Protein AF-A0AA42J8G5-F1 (afdb_monomer_lite)

pLDDT: mean 87.93, std 7.68, range [51.75, 95.69]

Radius of gyration: 23.57 Å; chains: 1; bounding box: 63×26×44 Å

Structure (mmCIF, N/CA/C/O backbone):
data_AF-A0AA42J8G5-F1
#
_entry.id   AF-A0AA42J8G5-F1
#
loop_
_atom_site.group_PDB
_atom_site.id
_atom_site.type_symbol
_atom_site.label_atom_id
_atom_site.label_alt_id
_atom_site.label_comp_id
_atom_site.label_asym_id
_atom_site.label_entity_id
_atom_site.label_seq_id
_atom_site.pdbx_PDB_ins_code
_atom_site.Cartn_x
_atom_site.Cartn_y
_atom_site.Cartn_z
_atom_site.occupancy
_atom_site.B_iso_or_equiv
_atom_site.auth_seq_id
_atom_site.auth_comp_id
_atom_site.auth_asym_id
_atom_site.auth_atom_id
_atom_site.pdbx_PDB_model_num
ATOM 1 N N . MET A 1 1 ? -5.308 10.284 15.921 1.00 68.50 1 MET A N 1
ATOM 2 C CA . MET A 1 1 ? -6.480 10.877 15.240 1.00 68.50 1 MET A CA 1
ATOM 3 C C . MET A 1 1 ? -7.437 9.756 14.855 1.00 68.50 1 MET A C 1
ATOM 5 O O . MET A 1 1 ? -6.975 8.750 14.317 1.00 68.50 1 MET A O 1
ATOM 9 N N . ALA A 1 2 ? -8.720 9.870 15.203 1.00 78.25 2 ALA A N 1
ATOM 10 C CA . ALA A 1 2 ? -9.724 8.857 14.876 1.00 78.25 2 ALA A CA 1
ATOM 11 C C . ALA A 1 2 ? -10.169 9.010 13.413 1.00 78.25 2 ALA A C 1
ATOM 13 O O . ALA A 1 2 ? -10.410 10.126 12.959 1.00 78.25 2 ALA A O 1
ATOM 14 N N . LEU A 1 3 ? -10.236 7.904 12.672 1.00 84.75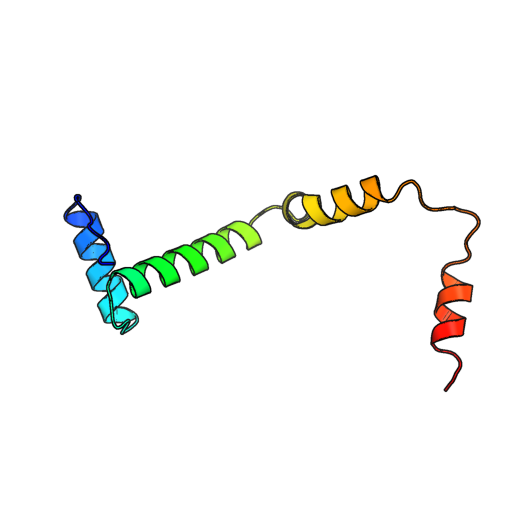 3 LEU A N 1
ATOM 15 C CA . LEU A 1 3 ? -10.789 7.883 11.320 1.00 84.75 3 LEU A CA 1
ATOM 16 C C . LEU A 1 3 ? -12.318 7.983 11.412 1.00 84.75 3 LEU A C 1
ATOM 18 O O . LEU A 1 3 ? -12.941 7.103 12.002 1.00 84.75 3 LEU A O 1
ATOM 22 N N . PHE A 1 4 ? -12.907 9.037 10.841 1.00 87.62 4 PHE A N 1
ATOM 23 C CA . PHE A 1 4 ? -14.360 9.202 10.777 1.00 87.62 4 PHE A CA 1
ATOM 24 C C . PHE A 1 4 ? -14.875 8.821 9.390 1.00 87.62 4 PHE A C 1
ATOM 26 O O . PHE A 1 4 ? -14.500 9.436 8.389 1.00 87.62 4 PHE A O 1
ATOM 33 N N . ILE A 1 5 ? -15.733 7.806 9.339 1.00 89.81 5 ILE A N 1
ATOM 34 C CA . ILE A 1 5 ? -16.347 7.301 8.113 1.00 89.81 5 ILE A CA 1
ATOM 35 C C . ILE A 1 5 ? -17.822 7.703 8.150 1.00 89.81 5 ILE A C 1
ATOM 37 O O . ILE A 1 5 ? -18.542 7.345 9.074 1.00 89.81 5 ILE A O 1
ATOM 41 N N . ARG A 1 6 ? -18.260 8.499 7.167 1.00 92.88 6 ARG A N 1
ATOM 42 C CA . ARG A 1 6 ? -19.650 8.989 7.085 1.00 92.88 6 ARG A CA 1
ATOM 43 C C . ARG A 1 6 ? -20.630 7.942 6.568 1.00 92.88 6 ARG A C 1
ATOM 45 O O . ARG A 1 6 ? -21.807 8.002 6.900 1.00 92.88 6 ARG A O 1
ATOM 52 N N . ASP A 1 7 ? -20.147 7.032 5.734 1.00 95.69 7 ASP A N 1
ATOM 53 C CA . ASP A 1 7 ? -20.955 5.965 5.162 1.00 95.69 7 ASP A CA 1
ATOM 54 C C . ASP A 1 7 ? -21.060 4.798 6.166 1.00 95.69 7 ASP A C 1
ATOM 56 O O . ASP A 1 7 ? -20.027 4.230 6.539 1.00 95.69 7 ASP A O 1
ATOM 60 N N . PRO A 1 8 ? -22.275 4.420 6.607 1.00 93.50 8 PRO A N 1
ATOM 61 C CA . PRO A 1 8 ? -22.460 3.365 7.600 1.00 93.50 8 PRO A CA 1
ATOM 62 C C . PRO A 1 8 ? -22.044 1.977 7.093 1.00 93.50 8 PRO A C 1
ATOM 64 O O . PRO A 1 8 ? -21.590 1.155 7.888 1.00 93.50 8 PRO A O 1
ATOM 67 N N . ALA A 1 9 ? -22.151 1.705 5.789 1.00 95.56 9 ALA A N 1
ATOM 68 C CA . ALA A 1 9 ? -21.719 0.433 5.217 1.00 95.56 9 ALA A CA 1
ATOM 69 C C . ALA A 1 9 ? -20.190 0.315 5.246 1.00 95.56 9 ALA A C 1
ATOM 71 O O . ALA A 1 9 ? -19.643 -0.724 5.617 1.00 95.56 9 ALA A O 1
ATOM 72 N N . VAL A 1 10 ? -19.485 1.403 4.924 1.00 94.12 10 VAL A N 1
ATOM 73 C CA . VAL A 1 10 ? -18.015 1.438 4.986 1.00 94.12 10 VAL A CA 1
ATOM 74 C C . VAL A 1 10 ? -17.524 1.378 6.436 1.00 94.12 10 VAL A C 1
ATOM 76 O O . VAL A 1 10 ? -16.510 0.737 6.719 1.00 94.12 10 VAL A O 1
ATOM 79 N N . ASP A 1 11 ? -18.247 1.995 7.372 1.00 94.31 11 ASP A N 1
ATOM 80 C CA . ASP A 1 11 ? -17.905 1.936 8.794 1.00 94.31 11 ASP A CA 1
ATOM 81 C C . ASP A 1 11 ? -18.026 0.513 9.365 1.00 94.31 11 ASP A C 1
ATOM 83 O O . ASP A 1 11 ? -17.128 0.057 10.083 1.00 94.31 11 ASP A O 1
ATOM 87 N N . ALA A 1 12 ? -19.079 -0.214 8.973 1.00 95.31 12 ALA A N 1
ATOM 88 C CA . ALA A 1 12 ? -19.277 -1.617 9.328 1.00 95.31 12 ALA A CA 1
ATOM 89 C C . ALA A 1 12 ? -18.143 -2.507 8.794 1.00 95.31 12 ALA A C 1
ATOM 91 O O . ALA A 1 12 ? -17.579 -3.297 9.554 1.00 95.31 12 ALA A O 1
ATOM 92 N N . LEU A 1 13 ? -17.737 -2.318 7.531 1.00 95.19 13 LEU A N 1
ATOM 93 C CA . LEU A 1 13 ? -16.588 -3.022 6.948 1.00 95.19 13 LEU A CA 1
ATOM 94 C C . LEU A 1 13 ? -15.295 -2.731 7.720 1.00 95.19 13 LEU A C 1
ATOM 96 O O . LEU A 1 13 ? -14.510 -3.635 8.002 1.00 95.19 13 LEU A O 1
ATOM 100 N N . ALA A 1 14 ? -15.065 -1.473 8.098 1.00 94.38 14 ALA A N 1
ATOM 101 C CA . ALA A 1 14 ? -13.879 -1.090 8.854 1.00 94.38 14 ALA A CA 1
ATOM 102 C C . ALA A 1 14 ? -13.857 -1.709 10.268 1.00 94.38 14 ALA A C 1
ATOM 104 O O . ALA A 1 14 ? -12.789 -2.105 10.745 1.00 94.38 14 ALA A O 1
ATOM 105 N N . GLU A 1 15 ? -15.013 -1.839 10.932 1.00 94.81 15 GLU A N 1
ATOM 106 C CA . GLU A 1 15 ? -15.123 -2.584 12.196 1.00 94.81 15 GLU A CA 1
ATOM 107 C C . GLU A 1 15 ? -14.905 -4.086 12.018 1.00 94.81 15 GLU A C 1
ATOM 109 O O . GLU A 1 15 ? -14.210 -4.703 12.828 1.00 94.81 15 GLU A O 1
ATOM 114 N N . GLU A 1 16 ? -15.453 -4.685 10.964 1.00 95.56 16 GLU A N 1
ATOM 115 C CA . GLU A 1 16 ? -15.268 -6.105 10.677 1.00 95.56 16 GLU A CA 1
ATOM 116 C C . GLU A 1 16 ? -13.789 -6.429 10.439 1.00 95.56 16 GLU A C 1
ATOM 118 O O . GLU A 1 16 ? -13.229 -7.318 11.088 1.00 95.56 16 GLU A O 1
ATOM 123 N N . VAL A 1 17 ? -13.111 -5.631 9.608 1.00 95.25 17 VAL A N 1
ATOM 124 C CA . VAL A 1 17 ? -11.666 -5.750 9.381 1.00 95.25 17 VAL A CA 1
ATOM 125 C C . VAL A 1 17 ? -10.900 -5.590 10.691 1.00 95.25 17 VAL A C 1
ATOM 127 O O . VAL A 1 17 ? -10.008 -6.395 10.972 1.00 95.25 17 VAL A O 1
ATOM 130 N N . ARG A 1 18 ? -11.243 -4.606 11.533 1.00 95.25 18 ARG A N 1
ATOM 131 C CA . ARG A 1 18 ? -10.600 -4.419 12.845 1.00 95.25 18 ARG A CA 1
ATOM 132 C C . ARG A 1 18 ? -10.769 -5.646 13.738 1.00 95.25 18 ARG A C 1
ATOM 134 O O . ARG A 1 18 ? -9.794 -6.082 14.348 1.00 95.25 18 ARG A O 1
ATOM 141 N N . ARG A 1 19 ? -11.972 -6.227 13.797 1.00 95.31 19 ARG A N 1
ATOM 142 C CA . ARG A 1 19 ? -12.264 -7.430 14.591 1.00 95.31 19 ARG A CA 1
ATOM 143 C C . ARG A 1 19 ? -11.489 -8.647 14.098 1.00 95.31 19 ARG A C 1
ATOM 145 O O . ARG A 1 19 ? -10.863 -9.325 14.911 1.00 95.31 19 ARG A O 1
ATOM 152 N N . LEU A 1 20 ? -11.499 -8.907 12.791 1.00 95.69 20 LEU A N 1
ATOM 153 C CA . LEU A 1 20 ? -10.821 -10.060 12.192 1.00 95.69 20 LEU A CA 1
ATOM 154 C C . LEU A 1 20 ? -9.297 -9.960 12.313 1.00 95.69 20 LEU A C 1
ATOM 156 O O . LEU A 1 20 ? -8.628 -10.944 12.614 1.00 95.69 20 LEU A O 1
ATOM 160 N N . THR A 1 21 ? -8.744 -8.760 12.128 1.00 93.06 21 THR A N 1
ATOM 161 C CA . THR A 1 21 ? -7.295 -8.512 12.226 1.00 93.06 21 THR A CA 1
ATOM 162 C C . THR A 1 21 ? -6.814 -8.246 13.651 1.00 93.06 21 THR A C 1
ATOM 164 O O . THR A 1 21 ? -5.609 -8.149 13.872 1.00 93.06 21 THR A O 1
ATOM 167 N N . ARG A 1 22 ? -7.738 -8.134 14.618 1.00 93.56 22 ARG A N 1
ATOM 168 C CA . ARG A 1 22 ? -7.478 -7.764 16.021 1.00 93.56 22 ARG A CA 1
ATOM 169 C C . ARG A 1 22 ? -6.696 -6.451 16.172 1.00 93.56 22 ARG A C 1
ATOM 171 O O . ARG A 1 22 ? -5.975 -6.265 17.151 1.00 93.56 22 ARG A O 1
ATOM 178 N N . ALA A 1 23 ? -6.832 -5.541 15.210 1.00 92.56 23 ALA A N 1
ATOM 179 C CA . ALA A 1 23 ? -6.189 -4.234 15.263 1.00 92.56 23 ALA A CA 1
ATOM 180 C C . ALA A 1 23 ? -6.745 -3.406 16.433 1.00 92.56 23 ALA A C 1
ATOM 182 O O . ALA A 1 23 ? -7.941 -3.459 16.747 1.00 92.56 23 ALA A O 1
ATOM 183 N N . LYS A 1 24 ? -5.885 -2.610 17.079 1.00 90.88 24 LYS A N 1
ATOM 184 C CA . LYS A 1 24 ? -6.272 -1.858 18.283 1.00 90.88 24 LYS A CA 1
ATOM 185 C C . LYS A 1 24 ? -7.248 -0.738 17.951 1.00 90.88 24 LYS A C 1
ATOM 187 O O . LYS A 1 24 ? -8.141 -0.440 18.738 1.00 90.88 24 LYS A O 1
ATOM 192 N N . THR A 1 25 ? -7.099 -0.132 16.775 1.00 92.44 25 THR A N 1
ATOM 193 C CA . THR A 1 25 ? -7.943 0.982 16.326 1.00 92.44 25 THR A CA 1
ATOM 194 C C . THR A 1 25 ? -8.490 0.749 14.921 1.00 92.44 25 THR A C 1
ATOM 196 O O . THR A 1 25 ? -7.869 0.068 14.105 1.00 92.44 25 THR A O 1
ATOM 199 N N . LYS A 1 26 ? -9.643 1.356 14.611 1.00 90.44 26 LYS A N 1
ATOM 200 C CA . LYS A 1 26 ? -10.219 1.352 13.256 1.00 90.44 26 LYS A CA 1
ATOM 201 C C . LYS A 1 26 ? -9.256 1.982 12.242 1.00 90.44 26 LYS A C 1
ATOM 203 O O . LYS A 1 26 ? -9.065 1.445 11.159 1.00 90.44 26 LYS A O 1
ATOM 208 N N . THR A 1 27 ? -8.577 3.065 12.627 1.00 93.31 27 THR A N 1
ATOM 209 C CA . THR A 1 27 ? -7.554 3.719 11.797 1.00 93.31 27 THR A CA 1
ATOM 210 C C . THR A 1 27 ? -6.418 2.765 11.424 1.00 93.31 27 THR A C 1
ATOM 212 O O . THR A 1 27 ? -6.002 2.731 10.270 1.00 93.31 27 THR A O 1
ATOM 215 N N . GLU A 1 28 ? -5.912 1.991 12.385 1.00 92.31 28 GLU A N 1
ATOM 216 C CA . GLU A 1 28 ? -4.853 1.002 12.154 1.00 92.31 28 GLU A CA 1
ATOM 217 C C . GLU A 1 28 ? -5.335 -0.136 11.247 1.00 92.31 28 GLU A C 1
ATOM 219 O O . GLU A 1 28 ? -4.652 -0.485 10.286 1.00 92.31 28 GLU A O 1
ATOM 224 N N . ALA A 1 29 ? -6.537 -0.659 11.499 1.00 93.56 29 ALA A N 1
ATOM 225 C CA . ALA A 1 29 ? -7.146 -1.702 10.678 1.00 93.56 29 ALA A CA 1
ATOM 226 C C . ALA A 1 29 ? -7.266 -1.271 9.208 1.00 93.56 29 ALA A C 1
ATOM 228 O O . ALA A 1 29 ? -6.828 -1.983 8.303 1.00 93.56 29 ALA A O 1
ATOM 229 N N . VAL A 1 30 ? -7.813 -0.072 8.981 1.00 94.12 30 VAL A N 1
ATOM 230 C CA . VAL A 1 30 ? -8.015 0.488 7.641 1.00 94.12 30 VAL A CA 1
ATOM 231 C C . VAL A 1 30 ? -6.683 0.804 6.969 1.00 94.12 30 VAL A C 1
ATOM 233 O O . VAL A 1 30 ? -6.502 0.449 5.808 1.00 94.12 30 VAL A O 1
ATOM 236 N N . ARG A 1 31 ? -5.721 1.403 7.683 1.00 94.56 31 ARG A N 1
ATOM 237 C CA . ARG A 1 31 ? -4.374 1.655 7.146 1.00 94.56 31 ARG A CA 1
ATOM 238 C C . ARG A 1 31 ? -3.742 0.361 6.638 1.00 94.56 31 ARG A C 1
ATOM 240 O O . ARG A 1 31 ? -3.346 0.298 5.479 1.00 94.56 31 ARG A O 1
ATOM 247 N N . ASN A 1 32 ? -3.708 -0.672 7.476 1.00 94.00 32 ASN A N 1
ATOM 248 C CA . ASN A 1 32 ? -3.086 -1.947 7.130 1.00 94.00 32 ASN A CA 1
ATOM 249 C C . ASN A 1 32 ? -3.790 -2.620 5.942 1.00 94.00 32 ASN A C 1
ATOM 251 O O . ASN A 1 32 ? -3.133 -3.208 5.083 1.00 94.00 32 ASN A O 1
ATOM 255 N N . ALA A 1 33 ? -5.122 -2.536 5.870 1.00 94.94 33 ALA A N 1
ATOM 256 C CA . ALA A 1 33 ? -5.887 -3.060 4.741 1.00 94.94 33 ALA A CA 1
ATOM 257 C C . ALA A 1 33 ? -5.551 -2.328 3.430 1.00 94.94 33 ALA A C 1
ATOM 259 O O . ALA A 1 33 ? -5.285 -2.971 2.413 1.00 94.94 33 ALA A O 1
ATOM 260 N N . LEU A 1 34 ? -5.494 -0.994 3.461 1.00 95.19 34 LEU A N 1
ATOM 261 C CA . LEU A 1 34 ? -5.154 -0.176 2.297 1.00 95.19 34 LEU A CA 1
ATOM 262 C C . LEU A 1 34 ? -3.709 -0.392 1.843 1.00 95.19 34 LEU A C 1
ATOM 264 O O . LEU A 1 34 ? -3.461 -0.512 0.648 1.00 95.19 34 LEU A O 1
ATOM 268 N N . GLU A 1 35 ? -2.756 -0.494 2.769 1.00 95.56 35 GLU A N 1
ATOM 269 C CA . GLU A 1 35 ? -1.352 -0.771 2.444 1.00 95.56 35 GLU A CA 1
ATOM 270 C C . GLU A 1 35 ? -1.188 -2.127 1.751 1.00 95.56 35 GLU A C 1
ATOM 272 O O . GLU A 1 35 ? -0.505 -2.219 0.728 1.00 95.56 35 GLU A O 1
ATOM 277 N N . LYS A 1 36 ? -1.870 -3.169 2.244 1.00 95.00 36 LYS A N 1
ATOM 278 C CA . LYS A 1 36 ? -1.881 -4.490 1.599 1.00 95.00 36 LYS A CA 1
ATOM 279 C C . LYS A 1 36 ? -2.488 -4.429 0.202 1.00 95.00 36 LYS A C 1
ATOM 281 O O . LYS A 1 36 ? -1.900 -4.972 -0.733 1.00 95.00 36 LYS A O 1
ATOM 286 N N . GLN A 1 37 ? -3.613 -3.732 0.046 1.00 94.44 37 GLN A N 1
ATOM 287 C CA . GLN A 1 37 ? -4.271 -3.605 -1.251 1.00 94.44 37 GLN A CA 1
ATOM 288 C C . GLN A 1 37 ? -3.421 -2.811 -2.247 1.00 94.44 37 GLN A C 1
ATOM 290 O O . GLN A 1 37 ? -3.297 -3.199 -3.406 1.00 94.44 37 GLN A O 1
ATOM 295 N N . LEU A 1 38 ? -2.761 -1.743 -1.795 1.00 93.12 38 LEU A N 1
ATOM 296 C CA . LEU A 1 38 ? -1.807 -0.992 -2.607 1.00 93.12 38 LEU A CA 1
ATOM 297 C C . LEU A 1 38 ? -0.605 -1.853 -2.995 1.00 93.12 38 LEU A C 1
ATOM 299 O O . LEU A 1 38 ? -0.166 -1.798 -4.141 1.00 93.12 38 LEU A O 1
ATOM 303 N N . ALA A 1 39 ? -0.070 -2.659 -2.079 1.00 91.25 39 ALA A N 1
ATOM 304 C CA . ALA A 1 39 ? 1.024 -3.572 -2.385 1.00 91.25 39 ALA A CA 1
ATOM 305 C C . ALA A 1 39 ? 0.606 -4.620 -3.429 1.00 91.25 39 ALA A C 1
ATOM 307 O O . ALA A 1 39 ? 1.353 -4.873 -4.375 1.00 91.25 39 ALA A O 1
ATOM 308 N N . GLN A 1 40 ? -0.595 -5.188 -3.303 1.00 91.75 40 GLN A N 1
ATOM 309 C CA . GLN A 1 40 ? -1.147 -6.130 -4.275 1.00 91.75 40 GLN A CA 1
ATOM 310 C C . GLN A 1 40 ? -1.353 -5.474 -5.643 1.00 91.75 40 GLN A C 1
ATOM 312 O O . GLN A 1 40 ? -0.874 -6.002 -6.646 1.00 91.75 40 GLN A O 1
ATOM 317 N N . ALA A 1 41 ? -1.977 -4.296 -5.686 1.00 90.06 41 ALA A N 1
ATOM 318 C CA . ALA A 1 41 ? -2.181 -3.544 -6.919 1.00 90.06 41 ALA A CA 1
ATOM 319 C C . ALA A 1 41 ? -0.845 -3.209 -7.601 1.00 90.06 41 ALA A C 1
ATOM 321 O O . ALA A 1 41 ? -0.683 -3.438 -8.795 1.00 90.06 41 ALA A O 1
ATOM 322 N N . ARG A 1 42 ? 0.160 -2.759 -6.836 1.00 86.50 42 ARG A N 1
ATOM 323 C CA . ARG A 1 42 ? 1.512 -2.483 -7.353 1.00 86.50 42 ARG A CA 1
ATOM 324 C C . ARG A 1 42 ? 2.212 -3.730 -7.889 1.00 86.50 42 ARG A C 1
ATOM 326 O O . ARG A 1 42 ? 2.974 -3.624 -8.844 1.00 86.50 42 ARG A O 1
ATOM 333 N N . ARG A 1 43 ? 1.988 -4.901 -7.285 1.00 84.31 43 ARG A N 1
ATOM 334 C CA . ARG A 1 43 ? 2.547 -6.174 -7.771 1.00 84.31 43 ARG A CA 1
ATOM 335 C C . ARG A 1 43 ? 1.894 -6.631 -9.070 1.00 84.31 43 ARG A C 1
ATOM 337 O O . ARG A 1 43 ? 2.605 -7.195 -9.898 1.00 84.31 43 ARG A O 1
ATOM 344 N N . ALA A 1 44 ? 0.594 -6.376 -9.220 1.00 86.88 44 ALA A N 1
ATOM 345 C CA . ALA A 1 44 ? -0.189 -6.703 -10.407 1.00 86.88 44 ALA A CA 1
ATOM 346 C C . ALA A 1 44 ? 0.099 -5.783 -11.605 1.00 86.88 44 ALA A C 1
ATOM 348 O O . ALA A 1 44 ? -0.251 -6.134 -12.729 1.00 86.88 44 ALA A O 1
ATOM 349 N N . LEU A 1 45 ? 0.745 -4.630 -11.389 1.00 84.62 45 LEU A N 1
ATOM 350 C CA . LEU A 1 45 ? 1.178 -3.768 -12.487 1.00 84.62 45 LEU A CA 1
ATOM 351 C C . LEU A 1 45 ? 2.136 -4.518 -13.433 1.00 84.62 45 LEU A C 1
ATOM 353 O O . LEU A 1 45 ? 3.005 -5.263 -12.956 1.00 84.62 45 LEU A O 1
ATOM 357 N N . PRO A 1 46 ? 2.036 -4.282 -14.756 1.00 85.44 46 PRO A N 1
ATOM 358 C CA . PRO A 1 46 ? 3.000 -4.779 -15.727 1.00 85.44 46 PRO A CA 1
ATOM 359 C C . PRO A 1 46 ? 4.439 -4.476 -15.304 1.00 85.44 46 PRO A C 1
ATOM 361 O O . PRO A 1 46 ? 4.733 -3.430 -14.722 1.00 85.44 46 PRO A O 1
ATOM 364 N N . VAL A 1 47 ? 5.368 -5.382 -15.625 1.00 79.44 47 VAL A N 1
ATOM 365 C CA . VAL A 1 47 ? 6.789 -5.253 -15.246 1.00 79.44 47 VAL A CA 1
ATOM 366 C C . VAL A 1 47 ? 7.364 -3.903 -15.677 1.00 79.44 47 VAL A C 1
ATOM 368 O O . VAL A 1 47 ? 8.079 -3.276 -14.900 1.00 79.44 47 VAL A O 1
ATOM 371 N N . ARG A 1 48 ? 6.975 -3.430 -16.866 1.00 78.06 48 ARG A N 1
ATOM 372 C CA . ARG A 1 48 ? 7.347 -2.117 -17.398 1.00 78.06 48 ARG A CA 1
ATOM 373 C C . ARG A 1 48 ? 6.981 -0.975 -16.447 1.00 78.06 48 ARG A C 1
ATOM 375 O O . ARG A 1 48 ? 7.831 -0.144 -16.157 1.00 78.06 48 ARG A O 1
ATOM 382 N N . ASP A 1 49 ? 5.769 -0.969 -15.902 1.00 83.12 49 ASP A N 1
ATOM 383 C CA . ASP A 1 49 ? 5.306 0.094 -15.002 1.00 83.12 49 ASP A CA 1
ATOM 384 C C . ASP A 1 49 ? 5.975 0.004 -13.626 1.00 83.12 49 ASP A C 1
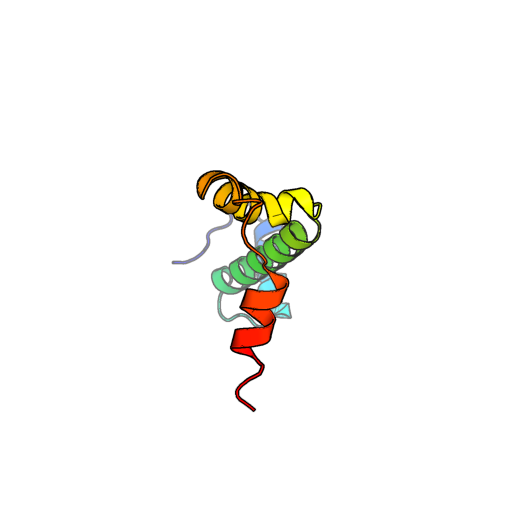ATOM 386 O O . ASP A 1 49 ? 6.255 1.020 -12.988 1.00 83.12 49 ASP A O 1
ATOM 390 N N . ARG A 1 50 ? 6.304 -1.213 -13.173 1.00 81.44 50 ARG A N 1
ATOM 391 C CA . ARG A 1 50 ? 7.077 -1.415 -11.936 1.00 81.44 50 ARG A CA 1
ATOM 392 C C . ARG A 1 50 ? 8.515 -0.910 -12.074 1.00 81.44 50 ARG A C 1
ATOM 394 O O . ARG A 1 50 ? 9.044 -0.338 -11.122 1.00 81.44 50 ARG A O 1
ATOM 401 N N . LEU A 1 51 ? 9.125 -1.112 -13.243 1.00 85.38 51 LEU A N 1
ATOM 402 C CA . LEU A 1 51 ? 10.498 -0.705 -13.551 1.00 85.38 51 LEU A CA 1
ATOM 403 C C . LEU A 1 51 ? 10.611 0.732 -14.063 1.00 85.38 51 LEU A C 1
ATOM 405 O O . LEU A 1 51 ? 11.720 1.248 -14.101 1.00 85.38 51 LEU A O 1
ATOM 409 N N . ALA A 1 52 ? 9.504 1.401 -14.396 1.00 87.44 52 ALA A N 1
ATOM 410 C CA . ALA A 1 52 ? 9.508 2.726 -15.015 1.00 87.44 52 ALA A CA 1
ATOM 411 C C . ALA A 1 52 ? 10.377 3.748 -14.267 1.00 87.44 52 ALA A C 1
ATOM 413 O O . ALA A 1 52 ? 11.101 4.511 -14.892 1.00 87.44 52 ALA A O 1
ATOM 414 N N . ARG A 1 53 ? 10.370 3.729 -12.926 1.00 85.81 53 ARG A N 1
ATOM 415 C CA . ARG A 1 53 ? 11.236 4.611 -12.123 1.00 85.81 53 ARG A CA 1
ATOM 416 C C . ARG A 1 53 ? 12.719 4.260 -12.219 1.00 85.81 53 ARG A C 1
ATOM 418 O O . ARG A 1 53 ? 13.540 5.164 -12.270 1.00 85.81 53 ARG A O 1
ATOM 425 N N . ALA A 1 54 ? 13.055 2.972 -12.204 1.00 86.44 54 ALA A N 1
ATOM 426 C CA . ALA A 1 54 ? 14.440 2.522 -12.310 1.00 86.44 54 ALA A CA 1
ATOM 427 C C . ALA A 1 54 ? 14.993 2.784 -13.716 1.00 86.44 54 ALA A C 1
ATOM 429 O O . ALA A 1 54 ? 16.115 3.254 -13.846 1.00 86.44 54 ALA A O 1
ATOM 430 N N . LEU A 1 55 ? 14.175 2.551 -14.748 1.00 85.88 55 LEU A N 1
ATOM 431 C CA . LEU A 1 55 ? 14.508 2.868 -16.134 1.00 85.88 55 LEU A 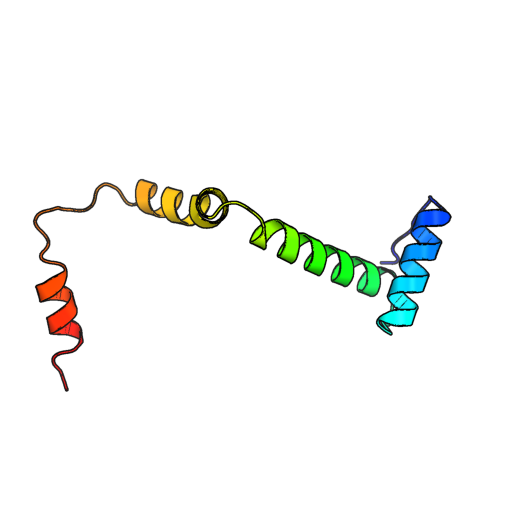CA 1
ATOM 432 C C . LEU A 1 55 ? 14.673 4.376 -16.332 1.00 85.88 55 LEU A C 1
ATOM 434 O O . LEU A 1 55 ? 15.697 4.788 -16.844 1.00 85.88 55 LEU A O 1
ATOM 438 N N . ALA A 1 56 ? 13.760 5.206 -15.816 1.00 89.69 56 ALA A N 1
ATOM 439 C CA . ALA A 1 56 ? 13.901 6.661 -15.897 1.00 89.69 56 ALA A CA 1
ATOM 440 C C . ALA A 1 56 ? 15.164 7.179 -15.186 1.00 89.69 56 ALA A C 1
ATOM 442 O O . ALA A 1 56 ? 15.781 8.135 -15.646 1.00 89.69 56 ALA A O 1
ATOM 443 N N . LEU A 1 57 ? 15.558 6.555 -14.069 1.00 89.50 57 LEU A N 1
ATOM 444 C CA . LEU A 1 57 ? 16.820 6.875 -13.404 1.00 89.50 57 LEU A CA 1
ATOM 445 C C . LEU A 1 57 ? 18.022 6.456 -14.262 1.00 89.50 57 LEU A C 1
ATOM 447 O O . LEU A 1 57 ? 18.966 7.227 -14.374 1.00 89.50 57 LEU A O 1
ATOM 451 N N . ALA A 1 58 ? 17.977 5.272 -14.878 1.00 86.50 58 ALA A N 1
ATOM 452 C CA . ALA A 1 58 ? 19.009 4.807 -15.801 1.00 86.50 58 ALA A CA 1
ATOM 453 C C . ALA A 1 58 ? 19.149 5.727 -17.019 1.00 86.50 58 ALA A C 1
ATOM 455 O O . ALA A 1 58 ? 20.256 6.146 -1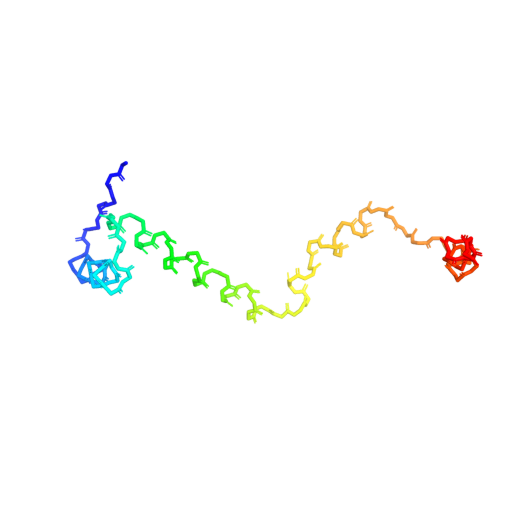7.335 1.00 86.50 58 ALA A O 1
ATOM 456 N N . ASP A 1 59 ? 18.031 6.125 -17.621 1.00 86.81 59 ASP A N 1
ATOM 457 C CA . ASP A 1 59 ? 18.002 7.061 -18.744 1.00 86.81 59 ASP A CA 1
ATOM 458 C C . ASP A 1 59 ? 18.583 8.429 -18.343 1.00 86.81 59 ASP A C 1
ATOM 460 O O . ASP A 1 59 ? 19.322 9.047 -19.109 1.00 86.81 59 ASP A O 1
ATOM 464 N N . ALA A 1 60 ? 18.305 8.892 -17.117 1.00 91.19 60 ALA A N 1
ATOM 465 C CA . ALA A 1 60 ? 18.842 10.146 -16.588 1.00 91.19 60 ALA A CA 1
ATOM 466 C C . ALA A 1 60 ? 20.355 10.102 -16.300 1.00 91.19 60 ALA A C 1
ATOM 468 O O . ALA A 1 60 ? 20.994 11.153 -16.302 1.00 91.19 60 ALA A O 1
ATOM 469 N N . MET A 1 61 ? 20.937 8.919 -16.063 1.00 89.56 61 MET A N 1
ATOM 470 C CA . MET A 1 61 ? 22.390 8.759 -15.901 1.00 89.56 61 MET A CA 1
ATOM 471 C C . MET A 1 61 ? 23.152 8.913 -17.226 1.00 89.56 61 MET A C 1
ATOM 473 O O . MET A 1 61 ? 24.367 9.106 -17.207 1.00 89.56 61 MET A O 1
ATOM 477 N N . GLY A 1 62 ? 22.445 8.897 -18.358 1.00 84.50 62 GLY A N 1
ATOM 478 C CA . GLY A 1 62 ? 23.021 9.046 -19.687 1.00 84.50 62 GLY A CA 1
ATOM 479 C C . GLY A 1 62 ? 23.326 7.707 -20.368 1.00 84.50 62 GLY A C 1
ATOM 480 O O . GLY A 1 62 ? 23.150 6.638 -19.782 1.00 84.50 62 GLY A O 1
ATOM 481 N N . PRO A 1 63 ? 23.7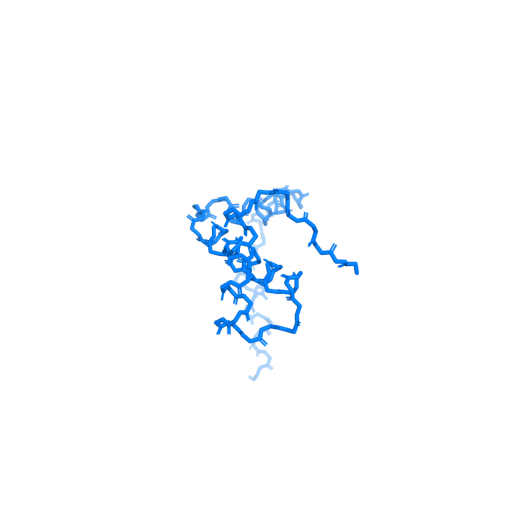42 7.750 -21.644 1.00 81.31 63 PRO A N 1
ATOM 482 C CA . PRO A 1 63 ? 24.018 6.547 -22.418 1.00 81.31 63 PRO A CA 1
ATOM 483 C C . PRO A 1 63 ? 25.186 5.757 -21.818 1.00 81.31 63 PRO A C 1
ATOM 485 O O . PRO A 1 63 ? 26.197 6.329 -21.413 1.00 81.31 63 PRO A O 1
ATOM 488 N N . SER A 1 64 ? 25.058 4.430 -21.802 1.00 78.31 64 SER A N 1
ATOM 489 C CA . SER A 1 64 ? 26.154 3.534 -21.431 1.00 78.31 64 SER A CA 1
ATOM 490 C C . SER A 1 64 ? 27.296 3.655 -22.437 1.00 78.31 64 SER A C 1
ATOM 492 O O . SER A 1 64 ? 27.050 3.568 -23.642 1.00 78.31 64 SER A O 1
ATOM 494 N N . ASP A 1 65 ? 28.527 3.796 -21.953 1.00 81.69 65 ASP A N 1
ATOM 495 C CA . ASP A 1 65 ? 29.719 3.773 -22.797 1.00 81.69 65 ASP A CA 1
ATOM 496 C C . ASP A 1 65 ? 29.947 2.349 -23.351 1.00 81.69 65 ASP A C 1
ATOM 498 O O . ASP A 1 65 ? 30.217 1.427 -22.576 1.00 81.69 65 ASP A O 1
ATOM 502 N N . PRO A 1 66 ? 29.834 2.137 -24.677 1.00 79.25 66 PRO A N 1
ATOM 503 C CA . PRO A 1 66 ? 29.988 0.817 -25.282 1.00 79.25 66 PRO A CA 1
ATOM 504 C C . PRO A 1 66 ? 31.441 0.319 -25.296 1.00 79.25 66 PRO A C 1
ATOM 506 O O . PRO A 1 66 ? 31.672 -0.837 -25.638 1.00 79.25 66 PRO A O 1
ATOM 509 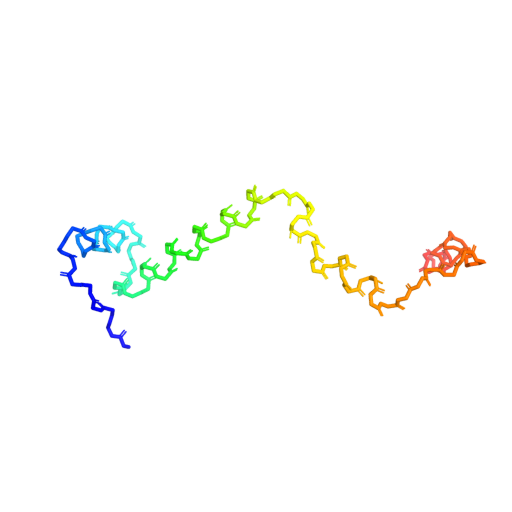N N . SER A 1 67 ? 32.417 1.168 -24.957 1.00 85.38 67 SER A N 1
ATOM 510 C CA . SER A 1 67 ? 33.832 0.789 -24.875 1.00 85.38 67 SER A CA 1
ATOM 511 C C . SER A 1 67 ? 34.211 0.123 -23.548 1.00 85.38 67 SER A C 1
ATOM 513 O O . SER A 1 67 ? 35.297 -0.448 -23.436 1.00 85.38 67 SER A O 1
ATOM 515 N N . VAL A 1 68 ? 33.319 0.155 -22.551 1.00 81.62 68 VAL A N 1
ATOM 516 C CA . VAL A 1 68 ? 33.552 -0.467 -21.246 1.00 81.62 68 VAL A CA 1
ATOM 517 C C . VAL A 1 68 ? 33.345 -1.978 -21.341 1.00 81.62 68 VAL A C 1
ATOM 519 O O . VAL A 1 68 ? 32.228 -2.462 -21.534 1.00 81.62 68 VAL A O 1
ATOM 522 N N . ASP A 1 69 ? 34.420 -2.740 -21.132 1.00 87.00 69 ASP A N 1
ATOM 523 C CA . ASP A 1 69 ? 34.337 -4.187 -20.938 1.00 87.00 69 ASP A CA 1
ATOM 524 C C . ASP A 1 69 ? 33.798 -4.501 -19.535 1.00 87.00 69 ASP A C 1
ATOM 526 O O . ASP A 1 69 ? 34.531 -4.670 -18.555 1.00 87.00 69 ASP A O 1
ATOM 530 N N . MET A 1 70 ? 32.470 -4.574 -19.446 1.00 84.50 70 MET A N 1
ATOM 531 C CA . MET A 1 70 ? 31.757 -4.895 -18.209 1.00 84.50 70 MET A CA 1
ATOM 532 C C . MET A 1 70 ? 32.127 -6.272 -17.651 1.00 84.50 70 MET A C 1
ATOM 534 O O . MET A 1 70 ? 32.008 -6.481 -16.441 1.00 84.50 70 MET A O 1
ATOM 538 N N . LYS A 1 71 ? 32.565 -7.214 -18.499 1.00 85.69 71 LYS A N 1
ATOM 539 C CA . LYS A 1 71 ? 32.953 -8.552 -18.055 1.00 85.69 71 LYS A CA 1
ATOM 540 C C . LYS A 1 71 ? 34.295 -8.487 -17.341 1.00 85.69 71 LYS A C 1
ATOM 542 O O . LYS A 1 71 ? 34.362 -8.903 -16.192 1.00 85.69 71 LYS A O 1
ATOM 547 N N . ALA A 1 72 ? 35.314 -7.912 -17.980 1.00 87.75 72 ALA A N 1
ATOM 548 C CA . ALA A 1 72 ? 36.635 -7.761 -17.375 1.00 87.75 72 ALA A CA 1
ATOM 549 C C . ALA A 1 72 ? 36.578 -6.950 -16.069 1.00 87.75 72 ALA A C 1
ATOM 551 O O . ALA A 1 72 ? 37.210 -7.321 -15.082 1.00 87.75 72 ALA A O 1
ATOM 552 N N . TRP A 1 73 ? 35.769 -5.882 -16.034 1.00 85.31 73 TRP A N 1
ATOM 553 C CA . TRP A 1 73 ? 35.554 -5.086 -14.822 1.00 85.31 73 TRP A CA 1
ATOM 554 C C . TRP A 1 73 ? 34.897 -5.891 -13.693 1.00 85.31 73 TRP A C 1
ATOM 556 O O . TRP A 1 73 ? 35.312 -5.791 -12.539 1.00 85.31 73 TRP A O 1
ATOM 566 N N . THR A 1 74 ? 33.884 -6.699 -14.019 1.00 86.62 74 THR A N 1
ATOM 567 C CA . THR A 1 74 ? 33.197 -7.525 -13.020 1.00 86.62 74 THR A CA 1
ATOM 568 C C . THR A 1 74 ? 34.103 -8.650 -12.535 1.00 86.62 74 THR A C 1
ATOM 570 O O . THR A 1 74 ? 34.225 -8.823 -11.331 1.00 86.62 74 THR A O 1
ATOM 573 N N . ASP A 1 75 ? 34.771 -9.374 -13.435 1.00 89.31 75 ASP A N 1
ATOM 574 C CA . ASP A 1 75 ? 35.688 -10.465 -13.083 1.00 89.31 75 ASP A CA 1
ATOM 575 C C . ASP A 1 75 ? 36.762 -9.978 -12.091 1.00 89.31 75 ASP A C 1
ATOM 577 O O . ASP A 1 75 ? 36.952 -10.598 -11.048 1.00 89.31 75 ASP A O 1
ATOM 581 N N . ALA A 1 76 ? 37.359 -8.803 -12.331 1.00 87.81 76 ALA A N 1
ATOM 582 C CA . ALA A 1 76 ? 38.357 -8.202 -11.441 1.00 87.81 76 ALA A CA 1
ATOM 583 C C . ALA A 1 76 ? 37.844 -7.904 -10.015 1.00 87.81 76 ALA A C 1
ATOM 585 O O . ALA A 1 76 ? 38.636 -7.869 -9.080 1.00 87.81 76 ALA A O 1
ATOM 586 N N . MET A 1 77 ? 36.535 -7.701 -9.816 1.00 86.94 77 MET A N 1
ATOM 587 C CA . MET A 1 77 ? 35.955 -7.511 -8.476 1.00 86.94 77 MET A CA 1
ATOM 588 C C . MET A 1 77 ? 35.767 -8.817 -7.693 1.00 86.94 77 MET A C 1
ATOM 590 O O . MET A 1 77 ? 35.533 -8.770 -6.484 1.00 86.94 77 MET A O 1
ATOM 594 N N . TRP A 1 78 ? 35.834 -9.968 -8.364 1.00 83.25 78 TRP A N 1
ATOM 595 C CA . TRP A 1 78 ? 35.581 -11.283 -7.770 1.00 83.25 78 TRP A CA 1
ATOM 596 C C . TRP A 1 78 ? 36.792 -12.228 -7.816 1.00 83.25 78 TRP A C 1
ATOM 598 O O . TRP A 1 78 ? 36.745 -13.253 -7.138 1.00 83.25 78 TRP A O 1
ATOM 608 N N . ASP A 1 79 ? 37.853 -11.880 -8.555 1.00 70.75 79 ASP A N 1
ATOM 609 C CA . ASP A 1 79 ? 39.091 -12.673 -8.698 1.00 70.75 79 ASP A CA 1
ATOM 610 C C . ASP A 1 79 ? 40.055 -12.563 -7.493 1.00 70.75 79 ASP A C 1
ATOM 612 O O . ASP A 1 79 ? 40.995 -13.343 -7.386 1.00 70.75 79 ASP A O 1
ATOM 616 N N . ASP A 1 80 ? 39.806 -11.657 -6.537 1.00 62.06 80 ASP A N 1
ATOM 617 C CA . ASP A 1 80 ? 40.578 -11.524 -5.282 1.00 62.06 80 ASP A CA 1
ATOM 618 C C . ASP A 1 80 ? 40.174 -12.573 -4.208 1.00 62.06 80 ASP A C 1
ATOM 620 O O . ASP A 1 80 ? 40.026 -12.258 -3.021 1.00 62.06 80 ASP A O 1
ATOM 624 N N . ARG A 1 81 ? 39.968 -13.840 -4.597 1.00 51.75 81 ARG A N 1
ATOM 625 C CA . ARG A 1 81 ? 39.742 -14.960 -3.658 1.00 51.75 81 ARG A CA 1
ATOM 626 C C . ARG A 1 81 ? 40.770 -16.072 -3.761 1.00 51.75 81 ARG A C 1
ATOM 628 O O . ARG A 1 81 ? 40.975 -16.590 -4.876 1.00 51.75 81 ARG A O 1
#

Secondary structure (DSSP, 8-state):
-PPP--SHHHHHHHHHHHHHHT-SSHHHHHHHHHHHHHHHHHHHS-HHHHHHHHHHHHHHT----TT--HHHHHHHHH---

Foldseek 3Di:
DADDDPDPVVVVVLVVQCVVVVPPHSVRSVVVVVVVVVVVVLVPDDPCVVCVVVVVVVVVVPDDDPPDPPPVVVCVVVVPD

Sequence (81 aa):
MALFIRDPAVDALAEEVRRLTRAKTKTEAVRNALEKQLAQARRALPVRDRLARALALADAMGPSDPSVDMKAWTDAMWDDR